Protein AF-A0A241VRD9-F1 (afdb_monomer)

Structure (mmCIF, N/CA/C/O backbone):
data_AF-A0A241VRD9-F1
#
_entry.id   AF-A0A241VRD9-F1
#
loop_
_atom_site.group_PDB
_atom_site.id
_atom_site.type_symbol
_atom_site.label_atom_id
_atom_site.label_alt_id
_atom_site.label_comp_id
_atom_site.label_asym_id
_atom_site.label_entity_id
_atom_site.label_seq_id
_atom_site.pdbx_PDB_ins_code
_atom_site.Cartn_x
_atom_site.Cartn_y
_atom_site.Cartn_z
_atom_site.occupancy
_atom_site.B_iso_or_equiv
_atom_site.auth_seq_id
_atom_site.auth_comp_id
_atom_site.auth_asym_id
_atom_site.auth_atom_id
_atom_site.pdbx_PDB_model_num
ATOM 1 N N . MET A 1 1 ? -7.842 17.979 3.659 1.00 68.81 1 MET A N 1
ATOM 2 C CA . MET A 1 1 ? -8.333 16.593 3.471 1.00 68.81 1 MET A CA 1
ATOM 3 C C . MET A 1 1 ? -8.009 16.153 2.048 1.00 68.81 1 MET A C 1
ATOM 5 O O . MET A 1 1 ? -8.366 16.871 1.120 1.00 68.81 1 MET A O 1
ATOM 9 N N . ILE A 1 2 ? -7.286 15.042 1.873 1.00 82.56 2 ILE A N 1
ATOM 10 C CA . ILE A 1 2 ? -6.873 14.526 0.553 1.00 82.56 2 ILE A CA 1
ATOM 11 C C . ILE A 1 2 ? -8.119 14.153 -0.268 1.00 82.56 2 ILE A C 1
ATOM 13 O O . ILE A 1 2 ? -9.092 13.626 0.271 1.00 82.56 2 ILE A O 1
ATOM 17 N N . ASN A 1 3 ? -8.102 14.430 -1.573 1.00 85.31 3 ASN A N 1
ATOM 18 C CA . ASN A 1 3 ? -9.098 13.901 -2.501 1.00 85.31 3 ASN A CA 1
ATOM 19 C C . ASN A 1 3 ? -8.513 12.652 -3.184 1.00 85.31 3 ASN A C 1
ATOM 21 O O . ASN A 1 3 ? -7.585 12.813 -3.978 1.00 85.31 3 ASN A O 1
ATOM 25 N N . PRO A 1 4 ? -8.970 11.435 -2.841 1.00 88.31 4 PRO A N 1
ATOM 26 C CA . PRO A 1 4 ? -8.317 10.208 -3.276 1.00 88.31 4 PRO A CA 1
ATOM 27 C C . PRO A 1 4 ? -8.559 9.926 -4.763 1.00 88.31 4 PRO A C 1
ATOM 29 O O . PRO A 1 4 ? -9.649 10.141 -5.295 1.00 88.31 4 PRO A O 1
ATOM 32 N N . TYR A 1 5 ? -7.528 9.390 -5.402 1.00 89.38 5 TYR A N 1
ATOM 33 C CA . TYR A 1 5 ? -7.578 8.730 -6.701 1.00 89.38 5 TYR A CA 1
ATOM 34 C C . TYR A 1 5 ? -6.884 7.379 -6.577 1.00 89.38 5 TYR A C 1
ATOM 36 O O . TYR A 1 5 ? -5.981 7.223 -5.750 1.00 89.38 5 TYR A O 1
ATOM 44 N N . PHE A 1 6 ? -7.280 6.419 -7.407 1.00 88.19 6 PHE A N 1
ATOM 45 C CA . PHE A 1 6 ? -6.774 5.055 -7.330 1.00 88.19 6 PHE A CA 1
ATOM 46 C C . PHE A 1 6 ? -6.326 4.586 -8.700 1.00 88.19 6 PHE A C 1
ATOM 48 O O . PHE A 1 6 ? -7.096 4.613 -9.656 1.00 88.19 6 PHE A O 1
ATOM 55 N N . PHE A 1 7 ? -5.087 4.119 -8.764 1.00 86.56 7 PHE A N 1
ATOM 56 C CA . PHE A 1 7 ? -4.534 3.519 -9.968 1.00 86.56 7 PHE A CA 1
ATOM 57 C C . PHE A 1 7 ? -4.324 2.035 -9.751 1.00 86.56 7 PHE A C 1
ATOM 59 O O . PHE A 1 7 ? -3.774 1.642 -8.719 1.00 86.56 7 PHE A O 1
ATOM 66 N N . LYS A 1 8 ? -4.728 1.209 -10.717 1.00 86.88 8 LYS A N 1
ATOM 67 C CA . LYS A 1 8 ? -4.427 -0.220 -10.655 1.00 86.88 8 LYS A CA 1
ATOM 68 C C . LYS A 1 8 ? -2.925 -0.430 -10.736 1.00 86.88 8 LYS A C 1
ATOM 70 O O . LYS A 1 8 ? -2.267 0.120 -11.619 1.00 86.88 8 LYS A O 1
ATOM 75 N N . TRP A 1 9 ? -2.389 -1.267 -9.858 1.00 87.44 9 TRP A N 1
ATOM 76 C CA . TRP A 1 9 ? -0.954 -1.533 -9.822 1.00 87.44 9 TRP A CA 1
ATOM 77 C C . TRP A 1 9 ? -0.421 -2.048 -11.175 1.00 87.44 9 TRP A C 1
ATOM 79 O O . TRP A 1 9 ? 0.579 -1.519 -11.670 1.00 87.44 9 TRP A O 1
ATOM 89 N N . GLU A 1 10 ? -1.146 -2.962 -11.830 1.00 79.25 10 GLU A N 1
ATOM 90 C CA . GLU A 1 10 ? -0.797 -3.524 -13.150 1.00 79.25 10 GLU A CA 1
ATOM 91 C C . GLU A 1 10 ? -0.604 -2.450 -14.248 1.00 79.25 10 GLU A C 1
ATOM 93 O O . GLU A 1 10 ? 0.210 -2.613 -15.153 1.00 79.25 10 GLU A O 1
ATOM 98 N N . GLN A 1 11 ? -1.289 -1.303 -14.144 1.00 78.94 11 GLN A N 1
ATOM 99 C CA . GLN A 1 11 ? -1.244 -0.210 -15.129 1.00 78.94 11 GLN A CA 1
ATOM 100 C C . GLN A 1 11 ? -0.157 0.839 -14.840 1.00 78.94 11 GLN A C 1
ATOM 102 O O . GLN A 1 11 ? 0.095 1.731 -15.662 1.00 78.94 11 GLN A O 1
ATOM 107 N N . ILE A 1 12 ? 0.443 0.793 -13.650 1.00 78.56 12 ILE A N 1
ATOM 108 C CA . ILE A 1 12 ? 1.475 1.739 -13.213 1.00 78.56 12 ILE A CA 1
ATOM 109 C C . ILE A 1 12 ? 2.875 1.171 -13.436 1.00 78.56 12 ILE A C 1
ATOM 111 O O . ILE A 1 12 ? 3.782 1.933 -13.761 1.00 78.56 12 ILE A O 1
ATOM 115 N N . GLY A 1 13 ? 3.060 -0.145 -13.281 1.00 66.44 13 GLY A N 1
ATOM 116 C CA . GLY A 1 13 ? 4.380 -0.772 -13.410 1.00 66.44 13 GLY A CA 1
ATOM 117 C C . GLY A 1 13 ? 5.372 -0.280 -12.348 1.00 66.44 13 GLY A C 1
ATOM 118 O O . GLY A 1 13 ? 6.547 -0.077 -12.646 1.00 66.44 13 GLY A O 1
ATOM 119 N N . PHE A 1 14 ? 4.894 -0.024 -11.124 1.00 74.75 14 PHE A N 1
ATOM 120 C CA . PHE A 1 14 ? 5.721 0.385 -9.984 1.00 74.75 14 PHE A CA 1
ATOM 121 C C . PHE A 1 14 ? 6.239 -0.822 -9.182 1.00 74.75 14 PHE A C 1
ATOM 123 O O . PHE A 1 14 ? 5.453 -1.734 -8.920 1.00 74.75 14 PHE A O 1
ATOM 130 N N . PRO A 1 15 ? 7.492 -0.782 -8.681 1.00 73.19 15 PRO A N 1
ATOM 131 C CA . PRO A 1 15 ? 8.573 0.151 -9.046 1.00 73.19 15 PRO A CA 1
ATOM 132 C C . PRO A 1 15 ? 9.031 -0.062 -10.505 1.00 73.19 15 PRO A C 1
ATOM 134 O O . PRO A 1 15 ? 8.782 -1.129 -11.046 1.00 73.19 15 PRO A O 1
ATOM 137 N N . LYS A 1 16 ? 9.647 0.969 -11.125 1.00 68.69 16 LYS A N 1
ATOM 138 C CA . LYS A 1 16 ? 9.986 1.094 -12.571 1.00 68.69 16 LYS A CA 1
ATOM 139 C C . LYS A 1 16 ? 9.849 -0.198 -13.404 1.00 68.69 16 LYS A C 1
ATOM 141 O O . LYS A 1 16 ? 10.628 -1.129 -13.233 1.00 68.69 16 LYS A O 1
ATOM 146 N N . ASN A 1 17 ? 8.961 -0.159 -14.399 1.00 58.59 17 ASN A N 1
ATOM 147 C CA . ASN A 1 17 ? 8.800 -1.142 -15.475 1.00 58.59 17 ASN A CA 1
ATOM 148 C C . ASN A 1 17 ? 8.497 -2.588 -15.035 1.00 58.59 17 ASN A C 1
ATOM 150 O O . ASN A 1 17 ? 8.774 -3.519 -15.789 1.00 58.59 17 ASN A O 1
ATOM 154 N N . LEU A 1 18 ? 7.865 -2.806 -13.876 1.00 66.12 18 LEU A N 1
ATOM 155 C CA . LEU A 1 18 ? 7.344 -4.125 -13.469 1.00 66.12 18 LEU A CA 1
ATOM 156 C C . LEU A 1 18 ? 6.076 -4.543 -14.250 1.00 66.12 18 LEU A C 1
ATOM 158 O O . LEU A 1 18 ? 5.128 -5.086 -13.690 1.00 66.12 18 LEU A O 1
ATOM 162 N N . HIS A 1 19 ? 6.051 -4.293 -15.562 1.00 56.91 19 HIS A N 1
ATOM 163 C CA . HIS A 1 19 ? 4.914 -4.548 -16.457 1.00 56.91 19 HIS A CA 1
ATOM 164 C C . HIS A 1 19 ? 4.600 -6.039 -16.667 1.00 56.91 19 HIS A C 1
ATOM 166 O O . HIS A 1 19 ? 3.625 -6.366 -17.334 1.00 56.91 19 HIS A O 1
ATOM 172 N N . SER A 1 20 ? 5.404 -6.933 -16.090 1.00 59.81 20 SER A N 1
ATOM 173 C CA . SER A 1 20 ? 5.265 -8.385 -16.222 1.00 59.81 20 SER A CA 1
ATOM 174 C C . SER A 1 20 ? 4.534 -9.053 -15.053 1.00 59.81 20 SER A C 1
ATOM 176 O O . SER A 1 20 ? 4.392 -10.271 -15.069 1.00 59.81 20 SER A O 1
ATOM 178 N N . ILE A 1 21 ? 4.111 -8.305 -14.025 1.00 65.25 21 ILE A N 1
ATOM 179 C CA . ILE A 1 21 ? 3.341 -8.883 -12.914 1.00 65.25 21 ILE A CA 1
ATOM 180 C C . ILE A 1 21 ? 1.899 -9.117 -13.373 1.00 65.25 21 ILE A C 1
ATOM 182 O O . ILE A 1 21 ? 1.173 -8.162 -13.652 1.00 65.25 21 ILE A O 1
ATOM 186 N N . LEU A 1 22 ? 1.478 -10.382 -13.395 1.00 69.94 22 LEU A N 1
ATOM 187 C CA . LEU A 1 22 ? 0.095 -10.777 -13.636 1.00 69.94 22 LEU A CA 1
ATOM 188 C C . LEU A 1 22 ? -0.577 -11.059 -12.292 1.00 69.94 22 LEU A C 1
ATOM 190 O O . LEU A 1 22 ? -0.326 -12.079 -11.663 1.00 69.94 22 LEU A O 1
ATOM 194 N N . LEU A 1 23 ? -1.437 -10.148 -11.842 1.00 75.31 23 LEU A N 1
ATOM 195 C CA . LEU A 1 23 ? -2.236 -10.377 -10.639 1.00 75.31 23 LEU A CA 1
ATOM 196 C C . LEU A 1 23 ? -3.443 -11.275 -10.964 1.00 75.31 23 LEU A C 1
ATOM 198 O O . LEU A 1 23 ? -3.985 -11.186 -12.073 1.00 75.31 23 LEU A O 1
ATOM 202 N N . PRO A 1 24 ? -3.920 -12.105 -10.016 1.00 78.12 24 PRO A N 1
ATOM 203 C CA . PRO A 1 24 ? -5.174 -12.828 -10.197 1.00 78.12 24 PRO A CA 1
ATOM 204 C C . PRO A 1 24 ? -6.327 -11.866 -10.492 1.00 78.12 24 PRO A C 1
ATOM 206 O O . PRO A 1 24 ? -6.471 -10.835 -9.838 1.00 78.12 24 PRO A O 1
ATOM 209 N N . LYS A 1 25 ? -7.189 -12.212 -11.455 1.00 79.31 25 LYS A N 1
ATOM 210 C CA . LYS A 1 25 ? -8.292 -11.343 -11.928 1.00 79.31 25 LYS A CA 1
ATOM 211 C C . LYS A 1 25 ? -9.268 -10.923 -10.820 1.00 79.31 25 LYS A C 1
ATOM 213 O O . LYS A 1 25 ? -9.916 -9.882 -10.909 1.00 79.31 25 LYS A O 1
ATOM 218 N N . ASN A 1 26 ? -9.396 -11.777 -9.819 1.00 81.69 26 ASN A N 1
ATOM 219 C CA . ASN A 1 26 ? -10.241 -11.672 -8.635 1.00 81.69 26 ASN A CA 1
ATOM 220 C C . ASN A 1 26 ? -9.662 -10.735 -7.564 1.00 81.69 26 ASN A C 1
ATOM 222 O O . ASN A 1 26 ? -10.427 -10.222 -6.754 1.00 81.69 26 ASN A O 1
ATOM 226 N N . ILE A 1 27 ? -8.355 -10.452 -7.579 1.00 84.38 27 ILE A N 1
ATOM 227 C CA . ILE A 1 27 ? -7.714 -9.577 -6.594 1.00 84.38 27 ILE A CA 1
ATOM 228 C C . ILE A 1 27 ? -7.392 -8.233 -7.230 1.00 84.38 27 ILE A C 1
ATOM 230 O O . ILE A 1 27 ? -6.657 -8.136 -8.212 1.00 84.38 27 ILE A O 1
ATOM 234 N N . LYS A 1 28 ? -7.911 -7.159 -6.634 1.00 87.19 28 LYS A N 1
ATOM 235 C CA . LYS A 1 28 ? -7.697 -5.802 -7.141 1.00 87.19 28 LYS A CA 1
ATOM 236 C C . LYS A 1 28 ? -6.711 -5.070 -6.246 1.00 87.19 28 LYS A C 1
ATOM 238 O O . LYS A 1 28 ? -7.020 -4.772 -5.095 1.00 87.19 28 LYS A O 1
ATOM 243 N N . VAL A 1 29 ? -5.539 -4.740 -6.784 1.00 90.44 29 VAL A N 1
ATOM 244 C CA . VAL A 1 29 ? -4.525 -3.961 -6.063 1.00 90.44 29 VAL A CA 1
ATOM 245 C C . VAL A 1 29 ? -4.441 -2.550 -6.630 1.00 90.44 29 VAL A C 1
ATOM 247 O O . VAL A 1 29 ? -4.160 -2.359 -7.817 1.00 90.44 29 VAL A O 1
ATOM 250 N N . TYR A 1 30 ? -4.646 -1.559 -5.767 1.00 91.19 30 TYR A N 1
ATOM 251 C CA . TYR A 1 30 ? -4.601 -0.144 -6.113 1.00 91.19 30 TYR A CA 1
ATOM 252 C C . TYR A 1 30 ? -3.504 0.602 -5.368 1.00 91.19 30 TYR A C 1
ATOM 254 O O . TYR A 1 30 ? -3.135 0.262 -4.246 1.00 91.19 30 TYR A O 1
ATOM 262 N N . MET A 1 31 ? -3.031 1.680 -5.984 1.00 92.12 31 MET A N 1
ATOM 263 C CA . MET A 1 31 ? -2.142 2.659 -5.373 1.00 92.12 31 MET A CA 1
ATOM 264 C C . MET A 1 31 ? -2.897 3.961 -5.127 1.00 92.12 31 MET A C 1
ATOM 266 O O . MET A 1 31 ? -3.537 4.491 -6.039 1.00 92.12 31 MET A O 1
ATOM 270 N N . LEU A 1 32 ? -2.809 4.481 -3.900 1.00 93.38 32 LEU A N 1
ATOM 271 C CA . LEU A 1 32 ? -3.430 5.752 -3.534 1.00 93.38 32 LEU A CA 1
ATOM 272 C C . LEU A 1 32 ? -2.670 6.928 -4.169 1.00 93.38 32 LEU A C 1
ATOM 274 O O . LEU A 1 32 ? -1.446 7.037 -4.054 1.00 93.38 32 LEU A O 1
ATOM 278 N N . SER A 1 33 ? -3.417 7.848 -4.771 1.00 92.00 33 SER A N 1
ATOM 279 C CA . SER A 1 33 ? -2.935 9.116 -5.316 1.00 92.00 33 SER A CA 1
ATOM 280 C C . SER A 1 33 ? -3.750 10.293 -4.782 1.00 92.00 33 SER A C 1
ATOM 282 O O . SER A 1 33 ? -4.903 10.150 -4.372 1.00 92.00 33 SER A O 1
ATOM 284 N N . SER A 1 34 ? -3.135 11.473 -4.793 1.00 91.00 34 SER A N 1
ATOM 285 C CA . SER A 1 34 ? -3.792 12.743 -4.452 1.00 91.00 34 SER A CA 1
ATOM 286 C C . SER A 1 34 ? -4.374 13.483 -5.664 1.00 91.00 34 SER A C 1
ATOM 288 O O . SER A 1 34 ? -5.037 14.507 -5.496 1.00 91.00 34 SER A O 1
ATOM 290 N N . SER A 1 35 ? -4.138 12.989 -6.885 1.00 89.50 35 SER A N 1
ATOM 291 C CA . SER A 1 35 ? -4.625 13.606 -8.122 1.00 89.50 35 SER A CA 1
ATOM 292 C C . SER A 1 35 ? -4.830 12.580 -9.251 1.00 89.50 35 SER A C 1
ATOM 294 O O . SER A 1 35 ? -4.504 11.399 -9.115 1.00 89.50 35 SER A O 1
ATOM 296 N N . LYS A 1 36 ? -5.327 13.058 -10.402 1.00 87.56 36 LYS A N 1
ATOM 297 C CA . LYS A 1 36 ? -5.444 12.273 -11.642 1.00 87.56 36 LYS A CA 1
ATOM 298 C C . LYS A 1 36 ? -4.108 11.924 -12.311 1.00 87.56 36 LYS A C 1
ATOM 300 O O . LYS A 1 36 ? -4.096 11.232 -13.323 1.00 87.56 36 LYS A O 1
ATOM 305 N N . SER A 1 37 ? -2.991 12.426 -11.798 1.00 88.62 37 SER A N 1
ATOM 306 C CA . SER A 1 37 ? -1.665 12.168 -12.349 1.00 88.62 37 SER A CA 1
ATOM 307 C C . SER A 1 37 ? -1.024 10.953 -11.683 1.00 88.62 37 SER A C 1
ATOM 309 O O . SER A 1 37 ? -0.987 10.861 -10.456 1.00 88.62 37 SER A O 1
ATOM 311 N N . LYS A 1 38 ? -0.439 10.053 -12.485 1.00 85.12 38 LYS A N 1
ATOM 312 C CA . LYS A 1 38 ? 0.360 8.918 -11.981 1.00 85.12 38 LYS A CA 1
ATOM 313 C C . LYS A 1 38 ? 1.563 9.388 -11.152 1.00 85.12 38 LYS A C 1
ATOM 315 O O . LYS A 1 38 ? 1.967 8.703 -10.219 1.00 85.12 38 LYS A O 1
ATOM 320 N N . ASN A 1 39 ? 2.083 10.584 -11.438 1.00 86.31 39 ASN A N 1
ATOM 321 C CA . ASN A 1 39 ? 3.202 11.181 -10.702 1.00 86.31 39 ASN A CA 1
ATOM 322 C C . ASN A 1 39 ? 2.835 11.547 -9.252 1.00 86.31 39 ASN A C 1
ATOM 324 O O . ASN A 1 39 ? 3.719 11.717 -8.417 1.00 86.31 39 ASN A O 1
ATOM 328 N N . ASP A 1 40 ? 1.538 11.637 -8.940 1.00 90.00 40 ASP A N 1
ATOM 329 C CA . ASP A 1 40 ? 1.032 12.017 -7.620 1.00 90.00 40 ASP A CA 1
ATOM 330 C C . ASP A 1 40 ? 0.641 10.825 -6.738 1.00 90.00 40 ASP A C 1
ATOM 332 O O . ASP A 1 40 ? 0.106 11.021 -5.638 1.00 90.00 40 ASP A O 1
ATOM 336 N N . ILE A 1 41 ? 0.935 9.600 -7.191 1.00 92.00 41 ILE A N 1
ATOM 337 C CA . ILE A 1 41 ? 0.831 8.394 -6.369 1.00 92.00 41 ILE A CA 1
ATOM 338 C C . ILE A 1 41 ? 1.753 8.546 -5.158 1.00 92.00 41 ILE A C 1
ATOM 340 O O . ILE A 1 41 ? 2.948 8.832 -5.280 1.00 92.00 41 ILE A O 1
ATOM 344 N N . PHE A 1 42 ? 1.198 8.315 -3.968 1.00 94.81 42 PHE A N 1
ATOM 345 C CA . PHE A 1 42 ? 1.913 8.535 -2.715 1.00 94.81 42 PHE A CA 1
ATOM 346 C C . PHE A 1 42 ? 3.182 7.694 -2.596 1.00 94.81 42 PHE A C 1
ATOM 348 O O . PHE A 1 42 ? 4.164 8.181 -2.057 1.00 94.81 42 PHE A O 1
ATOM 355 N N . LEU A 1 43 ? 3.208 6.484 -3.160 1.00 94.06 43 LEU A N 1
ATOM 356 C CA . LEU A 1 43 ? 4.407 5.644 -3.141 1.00 94.06 43 LEU A CA 1
ATOM 357 C C . LEU A 1 43 ? 5.586 6.274 -3.903 1.00 94.06 43 LEU A C 1
ATOM 359 O O . LEU A 1 43 ? 6.723 6.116 -3.466 1.00 94.06 43 LEU A O 1
ATOM 363 N N . TYR A 1 44 ? 5.352 7.019 -4.994 1.00 91.56 44 TYR A N 1
ATOM 364 C CA . TYR A 1 44 ? 6.421 7.784 -5.654 1.00 91.56 44 TYR A CA 1
ATOM 365 C C . TYR A 1 44 ? 6.900 8.929 -4.768 1.00 91.56 44 TYR A C 1
ATOM 367 O O . TYR A 1 44 ? 8.103 9.105 -4.589 1.00 91.56 44 TYR A O 1
ATOM 375 N N . ARG A 1 45 ? 5.961 9.681 -4.182 1.00 91.00 45 ARG A N 1
ATOM 376 C CA . ARG A 1 45 ? 6.284 10.805 -3.295 1.00 91.00 45 ARG A CA 1
ATOM 377 C C . ARG A 1 45 ? 7.076 10.356 -2.074 1.00 91.00 45 ARG A C 1
ATOM 379 O O . ARG A 1 45 ? 8.085 10.975 -1.772 1.00 91.00 45 ARG A O 1
ATOM 386 N N . ASP A 1 46 ? 6.682 9.251 -1.449 1.00 92.69 46 ASP A N 1
ATOM 387 C CA . ASP A 1 46 ? 7.385 8.673 -0.304 1.00 92.69 46 ASP A CA 1
ATOM 388 C C . ASP A 1 46 ? 8.818 8.278 -0.676 1.00 92.69 46 ASP A C 1
ATOM 390 O O . ASP A 1 46 ? 9.753 8.519 0.083 1.00 92.69 46 ASP A O 1
ATOM 394 N N . ARG A 1 47 ? 9.027 7.697 -1.864 1.00 89.19 47 ARG A N 1
ATOM 395 C CA . ARG A 1 47 ? 10.379 7.370 -2.332 1.00 89.19 47 ARG A CA 1
ATOM 396 C C . ARG A 1 47 ? 11.256 8.611 -2.466 1.00 89.19 47 ARG A C 1
ATOM 398 O O . ARG A 1 47 ? 12.407 8.567 -2.035 1.00 89.19 47 ARG A O 1
ATOM 405 N N . THR A 1 48 ? 10.716 9.690 -3.028 1.00 88.06 48 THR A N 1
ATOM 406 C CA . THR A 1 48 ? 11.416 10.976 -3.145 1.00 88.06 48 THR A CA 1
ATOM 407 C C . THR A 1 48 ? 11.677 11.589 -1.769 1.00 88.06 48 THR A C 1
ATOM 409 O O . THR A 1 48 ? 12.812 11.944 -1.470 1.00 88.06 48 THR A O 1
ATOM 412 N N . GLU A 1 49 ? 10.658 11.658 -0.908 1.00 88.38 49 GLU A N 1
ATOM 413 C CA . GLU A 1 49 ? 10.731 12.215 0.451 1.00 88.38 49 GLU A CA 1
ATOM 414 C C . GLU A 1 49 ? 11.794 11.508 1.298 1.00 88.38 49 GLU A C 1
ATOM 416 O O . GLU A 1 49 ? 12.571 12.144 2.012 1.00 88.38 49 GLU A O 1
ATOM 421 N N . PHE A 1 50 ? 11.863 10.180 1.203 1.00 87.69 50 PHE A N 1
ATOM 422 C CA . PHE A 1 50 ? 12.811 9.383 1.973 1.00 87.69 50 PHE A CA 1
ATOM 423 C C . PHE A 1 50 ? 14.168 9.192 1.296 1.00 87.69 50 PHE A C 1
ATOM 425 O O . PHE A 1 50 ? 15.009 8.507 1.882 1.00 87.69 50 PHE A O 1
ATOM 432 N N . ALA A 1 51 ? 14.387 9.792 0.121 1.00 83.19 51 ALA A N 1
ATOM 433 C CA . ALA A 1 51 ? 15.587 9.617 -0.695 1.00 83.19 51 ALA A CA 1
ATOM 434 C C . ALA A 1 51 ? 15.936 8.133 -0.931 1.00 83.19 51 ALA A C 1
ATOM 436 O O . ALA A 1 51 ? 17.097 7.731 -0.870 1.00 83.19 51 ALA A O 1
ATOM 437 N N . LEU A 1 52 ? 14.918 7.303 -1.196 1.00 82.19 52 LEU A N 1
ATOM 438 C CA . LEU A 1 52 ? 15.070 5.879 -1.523 1.00 82.19 52 LEU A CA 1
ATOM 439 C C . LEU A 1 52 ? 15.530 5.722 -2.978 1.00 82.19 52 LEU A C 1
ATOM 441 O O . LEU A 1 52 ? 14.770 5.257 -3.837 1.00 82.19 52 LEU A O 1
ATOM 445 N N . SER A 1 53 ? 16.744 6.192 -3.257 1.00 82.38 53 SER A N 1
ATOM 446 C CA . SER A 1 53 ? 17.301 6.344 -4.605 1.00 82.38 53 SER A CA 1
ATOM 447 C C . SER A 1 53 ? 18.651 5.654 -4.798 1.00 82.38 53 SER A C 1
ATOM 449 O O . SER A 1 53 ? 19.227 5.768 -5.878 1.00 82.38 53 SER A O 1
ATOM 451 N N . SER A 1 54 ? 19.190 4.966 -3.784 1.00 86.62 54 SER A N 1
ATOM 452 C CA . SER A 1 54 ? 20.380 4.136 -3.994 1.00 86.62 54 SER A CA 1
ATOM 453 C C . SER A 1 54 ? 20.022 2.866 -4.774 1.00 86.62 54 SER A C 1
ATOM 455 O O . SER A 1 54 ? 18.893 2.378 -4.701 1.00 86.62 54 SER A O 1
ATOM 457 N N . ALA A 1 55 ? 21.001 2.269 -5.461 1.00 86.56 55 ALA A N 1
ATOM 458 C CA . ALA A 1 55 ? 20.804 0.996 -6.166 1.00 86.56 55 ALA A CA 1
ATOM 459 C C . ALA A 1 55 ? 20.308 -0.128 -5.234 1.00 86.56 55 ALA A C 1
ATOM 461 O O . ALA A 1 55 ? 19.546 -1.002 -5.644 1.00 86.56 55 ALA A O 1
ATOM 462 N N . ARG A 1 56 ? 20.713 -0.087 -3.957 1.00 88.25 56 ARG A N 1
ATOM 463 C CA . ARG A 1 56 ? 20.251 -1.025 -2.932 1.00 88.25 56 ARG A CA 1
ATOM 464 C C . ARG A 1 56 ? 18.788 -0.789 -2.563 1.00 88.25 56 ARG A C 1
ATOM 466 O O . ARG A 1 56 ? 18.037 -1.756 -2.482 1.00 88.25 56 ARG A O 1
ATOM 473 N N . ASP A 1 57 ? 18.387 0.466 -2.368 1.00 87.50 57 ASP A N 1
ATOM 474 C CA . ASP A 1 57 ? 16.990 0.804 -2.070 1.00 87.50 57 ASP A CA 1
ATOM 475 C C . ASP A 1 57 ? 16.077 0.404 -3.232 1.00 87.50 57 ASP A C 1
ATOM 477 O O . ASP A 1 57 ? 15.019 -0.180 -3.013 1.00 87.50 57 ASP A O 1
ATOM 481 N N . ASP A 1 58 ? 16.510 0.653 -4.471 1.00 86.56 58 ASP A N 1
ATOM 482 C CA . ASP A 1 58 ? 15.805 0.2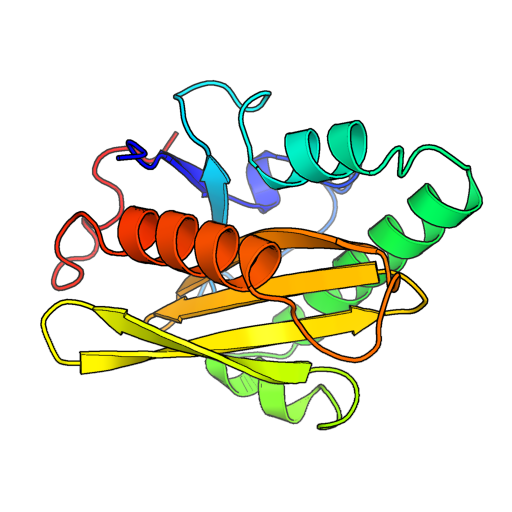09 -5.675 1.00 86.56 58 ASP A CA 1
ATOM 483 C C . ASP A 1 58 ? 15.602 -1.309 -5.687 1.00 86.56 58 ASP A C 1
ATOM 485 O O . ASP A 1 58 ? 14.474 -1.780 -5.857 1.00 86.56 58 ASP A O 1
ATOM 489 N N . ALA A 1 59 ? 16.667 -2.080 -5.451 1.00 88.25 59 ALA A N 1
ATOM 490 C CA . ALA A 1 59 ? 16.594 -3.537 -5.396 1.00 88.25 59 ALA A CA 1
ATOM 491 C C . ALA A 1 59 ? 15.666 -4.033 -4.273 1.00 88.25 59 ALA A C 1
ATOM 493 O O . ALA A 1 59 ? 14.908 -4.985 -4.468 1.00 88.25 59 ALA A O 1
ATOM 494 N N . ASP A 1 60 ? 15.683 -3.378 -3.110 1.00 89.88 60 ASP A N 1
ATOM 495 C CA . ASP A 1 60 ? 14.820 -3.729 -1.982 1.00 89.88 60 ASP A CA 1
ATOM 496 C C . ASP A 1 60 ? 13.342 -3.435 -2.266 1.00 89.88 60 ASP A C 1
ATOM 498 O O . ASP A 1 60 ? 12.487 -4.265 -1.941 1.00 89.88 60 ASP A O 1
ATOM 502 N N . VAL A 1 61 ? 13.027 -2.308 -2.916 1.00 90.50 61 VAL A N 1
ATOM 503 C CA . VAL A 1 61 ? 11.656 -1.997 -3.347 1.00 90.50 61 VAL A CA 1
ATOM 504 C C . VAL A 1 61 ? 11.209 -2.978 -4.434 1.00 90.50 61 VAL A C 1
ATOM 506 O O . VAL A 1 61 ? 10.122 -3.536 -4.314 1.00 90.50 61 VAL A O 1
ATOM 509 N N . ILE A 1 62 ? 12.035 -3.261 -5.448 1.00 89.56 62 ILE A N 1
ATOM 510 C CA . ILE A 1 62 ? 11.717 -4.258 -6.489 1.00 89.56 62 ILE A CA 1
ATOM 511 C C . ILE A 1 62 ? 11.415 -5.609 -5.845 1.00 89.56 62 ILE A C 1
ATOM 513 O O . ILE A 1 62 ? 10.342 -6.165 -6.063 1.00 89.56 62 ILE A O 1
ATOM 517 N N . ARG A 1 63 ? 12.300 -6.098 -4.972 1.00 89.81 63 ARG A N 1
ATOM 518 C CA . ARG A 1 63 ? 12.121 -7.378 -4.283 1.00 89.81 63 ARG A CA 1
ATOM 519 C C . ARG A 1 63 ? 10.842 -7.422 -3.450 1.00 89.81 63 ARG A C 1
ATOM 521 O O . ARG A 1 63 ? 10.168 -8.448 -3.451 1.00 89.81 63 ARG A O 1
ATOM 528 N N . LEU A 1 64 ? 10.506 -6.340 -2.743 1.00 92.81 64 LEU A N 1
ATOM 529 C CA . LEU A 1 64 ? 9.268 -6.256 -1.966 1.00 92.81 64 LEU A CA 1
ATOM 530 C C . LEU A 1 64 ? 8.043 -6.442 -2.870 1.00 92.81 64 LEU A C 1
ATOM 532 O O . LEU A 1 64 ? 7.172 -7.253 -2.561 1.00 92.81 64 LEU A O 1
ATOM 536 N N . PHE A 1 65 ? 7.993 -5.722 -3.991 1.00 92.69 65 PHE A N 1
ATOM 537 C CA . PHE A 1 65 ? 6.859 -5.754 -4.915 1.00 92.69 65 PHE A CA 1
ATOM 538 C C . PHE A 1 65 ? 6.785 -7.067 -5.709 1.00 92.69 65 PHE A C 1
ATOM 540 O O . PHE A 1 65 ? 5.700 -7.622 -5.847 1.00 92.69 65 PHE A O 1
ATOM 547 N N . THR A 1 66 ? 7.914 -7.629 -6.146 1.00 89.38 66 THR A N 1
ATOM 548 C CA . THR A 1 66 ? 7.957 -8.957 -6.781 1.00 89.38 66 THR A CA 1
ATOM 549 C C . THR A 1 66 ? 7.462 -10.052 -5.836 1.00 89.38 66 THR A C 1
ATOM 551 O O . THR A 1 66 ? 6.719 -10.935 -6.254 1.00 89.38 66 THR A O 1
ATOM 554 N N . GLN A 1 67 ? 7.829 -9.999 -4.553 1.00 91.81 67 GLN A N 1
ATOM 555 C CA . GLN A 1 67 ? 7.334 -10.976 -3.584 1.00 91.81 67 GLN A CA 1
ATOM 556 C C . GLN A 1 67 ? 5.843 -10.821 -3.318 1.00 91.81 67 GLN A C 1
ATOM 558 O O . GLN A 1 67 ? 5.142 -11.826 -3.304 1.00 91.81 67 GLN A O 1
ATOM 563 N N . LEU A 1 68 ? 5.355 -9.587 -3.158 1.00 93.94 68 LEU A N 1
ATOM 564 C CA . LEU A 1 68 ? 3.923 -9.334 -3.011 1.00 93.94 68 LEU A CA 1
ATOM 565 C C . LEU A 1 68 ? 3.141 -9.912 -4.196 1.00 93.94 68 LEU A C 1
ATOM 567 O O . LEU A 1 68 ? 2.172 -10.629 -3.982 1.00 93.94 68 LEU A O 1
ATOM 571 N N . ALA A 1 69 ? 3.596 -9.663 -5.425 1.00 91.25 69 ALA A N 1
ATOM 572 C CA . ALA A 1 69 ? 2.997 -10.234 -6.628 1.00 91.25 69 ALA A CA 1
ATOM 573 C C . ALA A 1 69 ? 2.955 -11.766 -6.585 1.00 91.25 69 ALA A C 1
ATOM 575 O O . ALA A 1 69 ? 1.883 -12.350 -6.684 1.00 91.25 69 ALA A O 1
ATOM 576 N N . SER A 1 70 ? 4.102 -12.404 -6.343 1.00 90.81 70 SER A N 1
ATOM 577 C CA . SER A 1 70 ? 4.214 -13.865 -6.299 1.00 90.81 70 SER A CA 1
ATOM 578 C C . SER A 1 70 ? 3.350 -14.508 -5.207 1.00 90.81 70 SER A C 1
ATOM 580 O O . SER A 1 70 ? 2.853 -15.618 -5.386 1.00 90.81 70 SER A O 1
ATOM 582 N N . LYS A 1 71 ? 3.157 -13.841 -4.061 1.00 93.19 71 LYS A N 1
ATOM 583 C CA . LYS A 1 71 ? 2.239 -14.333 -3.025 1.00 93.19 71 LYS A CA 1
ATOM 584 C C . LYS A 1 71 ? 0.779 -14.130 -3.422 1.00 93.19 71 LYS A C 1
ATOM 586 O O . LYS A 1 71 ? -0.028 -15.029 -3.224 1.00 93.19 71 LYS A O 1
ATOM 591 N N . LEU A 1 72 ? 0.445 -12.988 -4.023 1.00 92.25 72 LEU A N 1
ATOM 592 C CA . LEU A 1 72 ? -0.909 -12.727 -4.511 1.00 92.25 72 LEU A CA 1
ATOM 593 C C . LEU A 1 72 ? -1.316 -13.689 -5.626 1.00 92.25 72 LEU A C 1
ATOM 595 O O . LEU A 1 72 ? -2.462 -14.104 -5.632 1.00 92.25 72 LEU A O 1
ATOM 599 N N . GLU A 1 73 ? -0.403 -14.106 -6.506 1.00 90.56 73 GLU A N 1
ATOM 600 C CA . GLU A 1 73 ? -0.654 -15.130 -7.539 1.00 90.56 73 GLU A CA 1
ATOM 601 C C . GLU A 1 73 ? -1.186 -16.459 -6.975 1.00 90.56 73 GLU A C 1
ATOM 603 O O . GLU A 1 73 ? -1.850 -17.206 -7.691 1.00 90.56 73 GLU A O 1
ATOM 608 N N . GLN A 1 74 ? -0.926 -16.745 -5.698 1.00 90.75 74 GLN A N 1
ATOM 609 C CA . GLN A 1 74 ? -1.373 -17.959 -5.010 1.00 90.75 74 GLN A CA 1
ATOM 610 C C . GLN A 1 74 ? -2.723 -17.786 -4.293 1.00 90.75 74 GLN A C 1
ATOM 612 O O . GLN A 1 74 ? -3.221 -18.744 -3.709 1.00 90.75 74 GLN A O 1
ATOM 617 N N . CYS A 1 75 ? -3.306 -16.583 -4.321 1.00 91.69 75 CYS A N 1
ATOM 618 C CA . CYS A 1 75 ? -4.514 -16.229 -3.579 1.00 91.69 75 CYS A CA 1
ATOM 619 C C . CYS A 1 75 ? -5.775 -16.241 -4.471 1.00 91.69 75 CYS A C 1
ATOM 621 O O . CYS A 1 75 ? -5.806 -15.664 -5.565 1.00 91.69 75 CYS A O 1
ATOM 623 N N . PHE A 1 76 ? -6.868 -16.800 -3.954 1.00 89.44 76 PHE A N 1
ATOM 624 C CA . PHE A 1 76 ? -8.227 -16.702 -4.499 1.00 89.44 76 PHE A CA 1
ATOM 625 C C . PHE A 1 76 ? -9.009 -15.501 -3.955 1.00 89.44 76 PHE A C 1
ATOM 627 O O . PHE A 1 76 ? -9.948 -15.034 -4.598 1.00 89.44 76 PHE A O 1
ATOM 634 N N . ILE A 1 77 ? -8.625 -14.963 -2.802 1.00 89.12 77 ILE A N 1
ATOM 635 C CA . ILE A 1 77 ? -9.159 -13.709 -2.253 1.00 89.12 77 ILE A CA 1
ATOM 636 C C . ILE A 1 77 ? -8.033 -12.915 -1.596 1.00 89.12 77 ILE A C 1
ATOM 638 O O . ILE A 1 77 ? -7.026 -13.481 -1.173 1.00 89.12 77 ILE A O 1
ATOM 642 N N . ALA A 1 78 ? -8.186 -11.594 -1.480 1.00 89.25 78 ALA A N 1
ATOM 643 C CA . ALA A 1 78 ? -7.090 -10.735 -1.019 1.00 89.25 78 ALA A CA 1
ATOM 644 C C . ALA A 1 78 ? -6.610 -11.065 0.407 1.00 89.25 78 ALA A C 1
ATOM 646 O O . ALA A 1 78 ? -5.440 -10.858 0.717 1.00 89.25 78 ALA A O 1
ATOM 647 N N . ASN A 1 79 ? -7.492 -11.592 1.264 1.00 91.25 79 ASN A N 1
ATOM 648 C CA . ASN A 1 79 ? -7.164 -11.943 2.647 1.00 91.25 79 ASN A CA 1
ATOM 649 C C . ASN A 1 79 ? -6.278 -13.192 2.779 1.00 91.25 79 ASN A C 1
ATOM 651 O O . ASN A 1 79 ? -5.578 -13.309 3.778 1.00 91.25 79 ASN A O 1
ATOM 655 N N . GLU A 1 80 ? -6.231 -14.088 1.793 1.00 94.50 80 GLU A N 1
ATOM 656 C CA . GLU A 1 80 ? -5.338 -15.264 1.840 1.00 94.50 80 GLU A CA 1
ATOM 657 C C . GLU A 1 80 ? -3.855 -14.867 1.822 1.00 94.50 80 GLU A C 1
ATOM 659 O O . GLU A 1 80 ? -2.986 -15.653 2.184 1.00 94.50 80 GLU A O 1
ATOM 664 N N . ILE A 1 81 ? -3.539 -13.608 1.494 1.00 95.00 81 ILE A N 1
ATOM 665 C CA . ILE A 1 81 ? -2.171 -13.088 1.539 1.00 95.00 81 ILE A CA 1
ATOM 666 C C . ILE A 1 81 ? -1.504 -13.286 2.910 1.00 95.00 81 ILE A C 1
ATOM 668 O O . ILE A 1 81 ? -0.281 -13.412 2.977 1.00 95.00 81 ILE A O 1
ATOM 672 N N . PHE A 1 82 ? -2.282 -13.329 3.998 1.00 95.75 82 PHE A N 1
ATOM 673 C CA . PHE A 1 82 ? -1.763 -13.578 5.345 1.00 95.75 82 PHE A CA 1
ATOM 674 C C . PHE A 1 82 ? -1.260 -15.011 5.543 1.00 95.75 82 PHE A C 1
ATOM 676 O O . PHE A 1 82 ? -0.366 -15.201 6.359 1.00 95.75 82 PHE A O 1
ATOM 683 N N . ASP A 1 83 ? -1.756 -15.987 4.783 1.00 96.12 83 ASP A N 1
ATOM 684 C CA . ASP A 1 83 ? -1.312 -17.385 4.877 1.00 96.12 83 ASP A CA 1
ATOM 685 C C . ASP A 1 83 ? 0.064 -17.587 4.223 1.00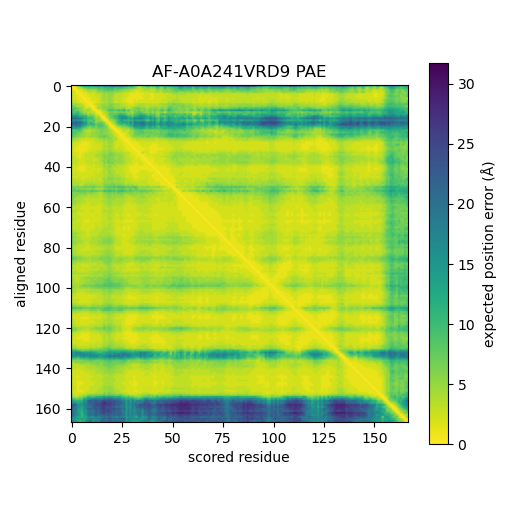 96.12 83 ASP A C 1
ATOM 687 O O . ASP A 1 83 ? 0.789 -18.536 4.519 1.00 96.12 83 ASP A O 1
ATOM 691 N N . PHE A 1 84 ? 0.457 -16.657 3.347 1.00 95.50 84 PHE A N 1
ATOM 692 C CA . PHE A 1 84 ? 1.709 -16.712 2.597 1.00 95.50 84 PHE A CA 1
ATOM 693 C C . PHE A 1 84 ? 2.842 -15.872 3.188 1.00 95.50 84 PHE A C 1
ATOM 695 O O . PHE A 1 84 ? 3.965 -15.927 2.664 1.00 95.50 84 PHE A O 1
ATOM 702 N N . TYR A 1 85 ? 2.556 -15.095 4.231 1.00 95.19 85 TYR A N 1
ATOM 703 C CA . TYR A 1 85 ? 3.523 -14.284 4.958 1.00 95.19 85 TYR A CA 1
ATOM 704 C C . TYR A 1 85 ? 3.580 -14.705 6.420 1.00 95.19 85 TYR A C 1
ATOM 706 O O . TYR A 1 85 ? 2.558 -14.840 7.086 1.00 95.19 85 TYR A O 1
ATOM 714 N N . ASP A 1 86 ? 4.790 -14.771 6.967 1.00 94.00 86 ASP A N 1
ATOM 715 C CA . ASP A 1 86 ? 4.936 -14.889 8.410 1.00 94.00 86 ASP A CA 1
ATOM 716 C C . ASP A 1 86 ? 4.454 -13.606 9.102 1.00 94.00 86 ASP A C 1
ATOM 718 O O . ASP A 1 86 ? 4.607 -12.491 8.588 1.00 94.00 86 ASP A O 1
ATOM 722 N N . SER A 1 87 ? 3.989 -13.737 10.346 1.00 92.12 87 SER A N 1
ATOM 723 C CA . SER A 1 87 ? 3.570 -12.602 11.189 1.00 92.12 87 SER A CA 1
ATOM 724 C C . SER A 1 87 ? 4.691 -11.589 11.477 1.00 92.12 87 SER A C 1
ATOM 726 O O . SER A 1 87 ? 4.444 -10.490 11.977 1.00 92.12 87 SER A O 1
ATOM 728 N N . SER A 1 88 ? 5.942 -11.937 11.167 1.00 91.31 88 SER A N 1
ATOM 729 C CA . SER A 1 88 ? 7.080 -11.018 11.231 1.00 91.31 88 SER A CA 1
ATOM 730 C C . SER A 1 88 ? 7.214 -10.132 9.982 1.00 91.31 88 SER A C 1
ATOM 732 O O . SER A 1 88 ? 7.793 -9.039 10.071 1.00 91.31 88 SER A O 1
ATOM 734 N N . GLU A 1 89 ? 6.674 -10.581 8.845 1.00 94.44 89 GLU A N 1
ATOM 735 C CA . GLU A 1 89 ? 6.736 -9.925 7.541 1.00 94.44 89 GLU A CA 1
ATOM 736 C C . GLU A 1 89 ? 5.461 -9.129 7.251 1.00 94.44 89 GLU A C 1
ATOM 738 O O . GLU A 1 89 ? 5.573 -7.949 6.917 1.00 94.44 89 GLU A O 1
ATOM 743 N N . LEU A 1 90 ? 4.274 -9.719 7.418 1.00 96.94 90 LEU A N 1
ATOM 744 C CA . LEU A 1 90 ? 2.984 -9.044 7.257 1.00 96.94 90 LEU A CA 1
ATOM 745 C C . LEU A 1 90 ? 2.200 -9.081 8.568 1.00 96.94 90 LEU A C 1
ATOM 747 O O . LEU A 1 90 ? 1.769 -10.127 9.043 1.00 96.94 90 LEU A O 1
ATOM 751 N N . HIS A 1 91 ? 1.971 -7.908 9.147 1.00 95.38 91 HIS A N 1
ATOM 752 C CA . HIS A 1 91 ? 1.245 -7.785 10.409 1.00 95.38 91 HIS A CA 1
ATOM 753 C C . HIS A 1 91 ? 0.536 -6.437 10.511 1.00 95.38 91 HIS A C 1
ATOM 755 O O . HIS A 1 91 ? 0.868 -5.460 9.829 1.00 95.38 91 HIS A O 1
ATOM 761 N N . ARG A 1 92 ? -0.446 -6.368 11.411 1.00 96.12 92 ARG A N 1
ATOM 762 C CA . ARG A 1 92 ? -1.139 -5.123 11.757 1.00 96.12 92 ARG A CA 1
ATOM 763 C C . ARG A 1 92 ? -0.154 -4.135 12.378 1.00 96.12 92 ARG A C 1
ATOM 765 O O . ARG A 1 92 ? 0.473 -4.418 13.396 1.00 96.12 92 ARG A O 1
ATOM 772 N N . ALA A 1 93 ? -0.015 -2.973 11.758 1.00 94.94 93 ALA A N 1
ATOM 773 C CA . ALA A 1 93 ? 0.916 -1.931 12.168 1.00 94.94 93 ALA A CA 1
ATOM 774 C C . ALA A 1 93 ? 0.238 -0.808 12.956 1.00 94.94 93 ALA A C 1
ATOM 776 O O . ALA A 1 93 ? 0.872 -0.197 13.81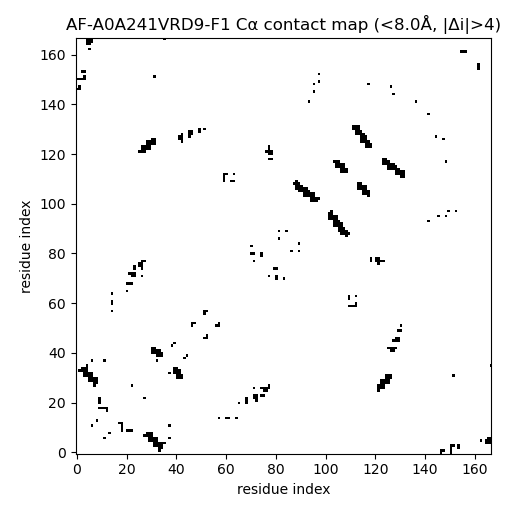5 1.00 94.94 93 ALA A O 1
ATOM 777 N N . HIS A 1 94 ? -1.029 -0.535 12.653 1.00 95.12 94 HIS A N 1
ATOM 778 C CA . HIS A 1 94 ? -1.808 0.528 13.271 1.00 95.12 94 HIS A CA 1
ATOM 779 C C . HIS A 1 94 ? -3.312 0.220 13.175 1.00 95.12 94 HIS A C 1
ATOM 781 O O . HIS A 1 94 ? -3.719 -0.632 12.384 1.00 95.12 94 HIS A O 1
ATOM 787 N N . THR A 1 95 ? -4.117 0.916 13.974 1.00 95.81 95 THR A N 1
ATOM 788 C CA . THR A 1 95 ? -5.580 0.898 13.894 1.00 95.81 95 THR A CA 1
ATOM 789 C C . THR A 1 95 ? -6.060 2.341 13.844 1.00 95.81 95 THR A C 1
ATOM 791 O O . THR A 1 95 ? -5.730 3.119 14.739 1.00 95.81 95 THR A O 1
ATOM 794 N N . THR A 1 96 ? -6.836 2.672 12.817 1.00 93.56 96 THR A N 1
ATOM 795 C CA . THR A 1 96 ? -7.431 3.996 12.593 1.00 93.56 96 THR A CA 1
ATOM 796 C C . THR A 1 96 ? -8.935 3.901 12.801 1.00 93.56 96 THR A C 1
ATOM 798 O O . THR A 1 96 ? -9.544 2.918 12.392 1.00 93.56 96 THR A O 1
ATOM 801 N N . LYS A 1 97 ? -9.563 4.934 13.369 1.00 91.69 97 LYS A N 1
ATOM 802 C CA . LYS A 1 97 ? -11.026 5.005 13.471 1.00 91.69 97 LYS A CA 1
ATOM 803 C C . LYS A 1 97 ? -11.621 5.726 12.259 1.00 91.69 97 LYS A C 1
ATOM 805 O O . LYS A 1 97 ? -11.284 6.887 12.020 1.00 91.69 97 LYS A O 1
ATOM 810 N N . ILE A 1 98 ? -12.505 5.056 11.525 1.00 88.94 98 ILE A N 1
ATOM 811 C CA . ILE A 1 98 ? -13.250 5.581 10.372 1.00 88.94 98 ILE A CA 1
ATOM 812 C C . ILE A 1 98 ? -14.738 5.453 10.683 1.00 88.94 98 ILE A C 1
ATOM 814 O O . ILE A 1 98 ? -15.212 4.350 10.936 1.00 88.94 98 ILE A O 1
ATOM 818 N N . ASP A 1 99 ? -15.460 6.574 10.727 1.00 85.38 99 ASP A N 1
ATOM 819 C CA . ASP A 1 99 ? -16.901 6.620 11.029 1.00 85.38 99 ASP A CA 1
ATOM 820 C C . ASP A 1 99 ? -17.298 5.795 12.266 1.00 85.38 99 ASP A C 1
ATOM 822 O O . ASP A 1 99 ? -18.285 5.064 12.294 1.00 85.38 99 ASP A O 1
ATOM 826 N N . GLY A 1 100 ? -16.466 5.873 13.308 1.00 86.81 100 GLY A N 1
ATOM 827 C CA . GLY A 1 100 ? -16.667 5.147 14.561 1.00 86.81 100 GLY A CA 1
ATOM 828 C C . GLY A 1 100 ? -16.228 3.677 14.545 1.00 86.81 100 GLY A C 1
ATOM 829 O O . GLY A 1 100 ? -16.155 3.085 15.621 1.00 86.81 100 GLY A O 1
ATOM 830 N N . LYS A 1 101 ? -15.877 3.110 13.385 1.00 88.69 101 LYS A N 1
ATOM 831 C CA . LYS A 1 101 ? -15.392 1.733 13.226 1.00 88.69 101 LYS A CA 1
ATOM 832 C C . LYS A 1 101 ? -13.867 1.675 13.214 1.00 88.69 101 LYS A C 1
ATOM 834 O O . LYS A 1 101 ? -13.202 2.537 12.639 1.00 88.69 101 LYS A O 1
ATOM 839 N N . ASP A 1 102 ? -13.318 0.634 13.827 1.00 92.94 102 A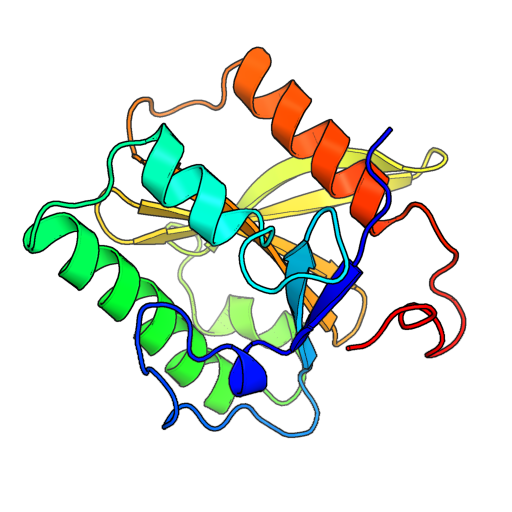SP A N 1
ATOM 840 C CA . ASP A 1 102 ? -11.879 0.391 13.828 1.00 92.94 102 ASP A CA 1
ATOM 841 C C . ASP A 1 102 ? -11.446 -0.264 12.514 1.00 92.94 102 ASP A C 1
ATOM 843 O O . ASP A 1 102 ? -11.892 -1.355 12.160 1.00 92.94 102 ASP A O 1
ATOM 847 N N . MET A 1 103 ? -10.533 0.396 11.809 1.00 93.19 103 MET A N 1
ATOM 848 C CA . MET A 1 103 ? -9.934 -0.077 10.569 1.00 93.19 103 MET A CA 1
ATOM 849 C C . MET A 1 103 ? -8.485 -0.484 10.809 1.00 93.19 103 MET A C 1
ATOM 851 O O . MET A 1 103 ? -7.653 0.315 11.250 1.00 93.19 103 MET A O 1
ATOM 855 N N . SER A 1 104 ? -8.174 -1.743 10.500 1.00 95.50 104 SER A N 1
ATOM 856 C CA . SER A 1 104 ? -6.814 -2.268 10.618 1.00 95.50 104 SER A CA 1
ATOM 857 C C . SER A 1 104 ? -5.944 -1.789 9.459 1.00 95.50 104 SER A C 1
ATOM 859 O O . SER A 1 104 ? -6.285 -1.955 8.289 1.00 95.50 104 SER A O 1
ATOM 861 N N . VAL A 1 105 ? -4.783 -1.236 9.801 1.00 97.19 105 VAL A N 1
ATOM 862 C CA . VAL A 1 105 ? -3.720 -0.899 8.858 1.00 97.19 105 VAL A CA 1
ATOM 863 C C . VAL A 1 105 ? -2.638 -1.959 8.959 1.00 97.19 105 VAL A C 1
ATOM 865 O O . VAL A 1 105 ? -2.061 -2.184 10.030 1.00 97.19 105 VAL A O 1
ATOM 868 N N . TYR A 1 106 ? -2.321 -2.579 7.833 1.00 97.56 106 TYR A N 1
ATOM 869 C CA . TYR A 1 106 ? -1.310 -3.619 7.739 1.00 97.56 106 TYR A CA 1
ATOM 870 C C . TYR A 1 106 ? -0.017 -3.076 7.151 1.00 97.56 106 TYR A C 1
ATOM 872 O O . TYR A 1 106 ? 0.023 -2.018 6.516 1.00 97.56 106 TYR A O 1
ATOM 880 N N . ARG A 1 107 ? 1.070 -3.807 7.392 1.00 96.25 107 ARG A N 1
ATOM 881 C CA . ARG A 1 107 ? 2.387 -3.459 6.878 1.00 96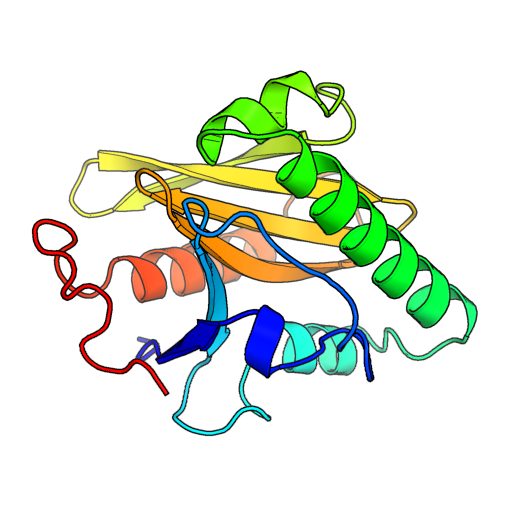.25 107 ARG A CA 1
ATOM 882 C C . ARG A 1 107 ? 3.165 -4.696 6.486 1.00 96.25 107 ARG A C 1
ATOM 884 O O . ARG A 1 107 ? 3.395 -5.547 7.339 1.00 96.25 107 ARG A O 1
ATOM 891 N N . ILE A 1 108 ? 3.657 -4.702 5.252 1.00 96.56 108 ILE A N 1
ATOM 892 C CA . ILE A 1 108 ? 4.667 -5.643 4.776 1.00 96.56 108 ILE A CA 1
ATOM 893 C C . ILE A 1 108 ? 6.048 -5.075 5.099 1.00 96.56 108 ILE A C 1
ATOM 895 O O . ILE A 1 108 ? 6.354 -3.907 4.836 1.00 96.56 108 ILE A O 1
ATOM 899 N N . ARG A 1 109 ? 6.897 -5.906 5.689 1.00 93.12 109 ARG A N 1
ATOM 900 C CA . ARG A 1 109 ? 8.286 -5.626 6.031 1.00 93.12 109 ARG A CA 1
ATOM 901 C C . ARG A 1 109 ? 9.188 -6.406 5.085 1.00 93.12 109 ARG A C 1
ATOM 903 O O . ARG A 1 109 ? 9.241 -7.626 5.158 1.00 93.12 109 ARG A O 1
ATOM 910 N N . LYS A 1 110 ? 9.983 -5.705 4.274 1.00 90.69 110 LYS A N 1
ATOM 911 C CA . LYS A 1 110 ? 11.090 -6.326 3.539 1.00 90.69 110 LYS A CA 1
ATOM 912 C C . LYS A 1 110 ? 12.346 -5.492 3.643 1.00 90.69 110 LYS A C 1
ATOM 914 O O . LYS A 1 110 ? 12.314 -4.305 3.349 1.00 90.69 110 LYS A O 1
ATOM 919 N N . ALA A 1 111 ? 13.442 -6.110 4.081 1.00 86.81 111 ALA A N 1
ATOM 920 C CA . ALA A 1 111 ? 14.695 -5.407 4.342 1.00 86.81 111 ALA A CA 1
ATOM 921 C C . ALA A 1 111 ? 14.467 -4.159 5.221 1.00 86.81 111 ALA A C 1
ATOM 923 O O . ALA A 1 111 ? 13.774 -4.223 6.246 1.00 86.81 111 ALA A O 1
ATOM 924 N N . SER A 1 112 ? 15.024 -3.025 4.806 1.00 87.19 112 SER A N 1
ATOM 925 C CA . SER A 1 112 ? 14.821 -1.703 5.391 1.00 87.19 112 SER A CA 1
ATOM 926 C C . SER A 1 112 ? 13.576 -0.988 4.856 1.00 87.19 112 SER A C 1
ATOM 928 O O . SER A 1 112 ? 13.405 0.180 5.167 1.00 87.19 112 SER A O 1
ATOM 930 N N . ILE A 1 113 ? 12.678 -1.640 4.113 1.00 91.06 113 ILE A N 1
ATOM 931 C CA . ILE A 1 113 ? 11.476 -1.028 3.530 1.00 91.06 113 ILE A CA 1
ATOM 932 C C . ILE A 1 113 ? 10.204 -1.579 4.179 1.00 91.06 113 ILE A C 1
ATOM 934 O O . ILE A 1 113 ? 10.087 -2.765 4.515 1.00 91.06 113 ILE A O 1
ATOM 938 N N . A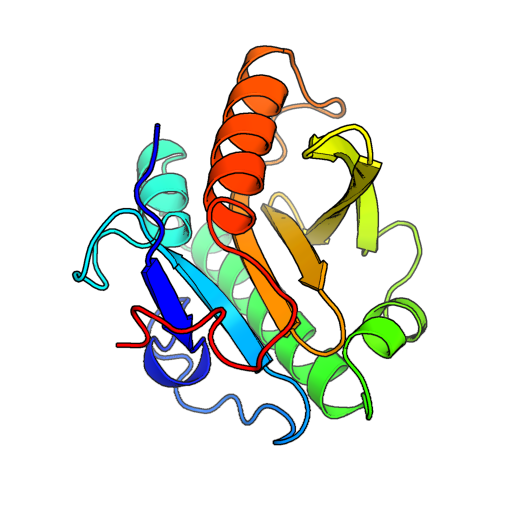RG A 1 114 ? 9.252 -0.676 4.419 1.00 93.50 114 ARG A N 1
ATOM 939 C CA . ARG A 1 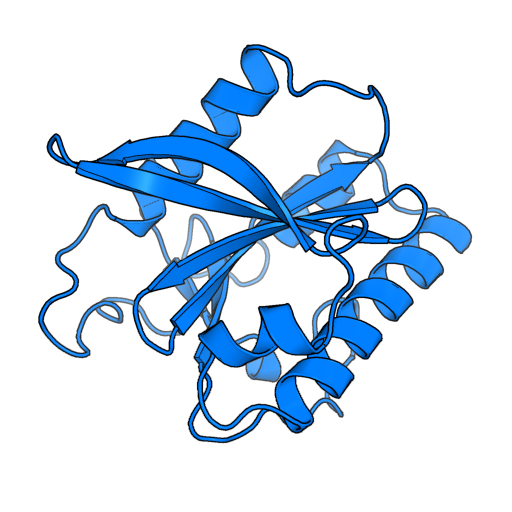114 ? 7.928 -0.912 5.002 1.00 93.50 114 ARG A CA 1
ATOM 940 C C . ARG A 1 114 ? 6.889 -0.434 3.995 1.00 93.50 114 ARG A C 1
ATOM 942 O O . ARG A 1 114 ? 6.873 0.751 3.678 1.00 93.50 114 ARG A O 1
ATOM 949 N N . LEU A 1 115 ? 6.030 -1.332 3.526 1.00 96.31 115 LEU A N 1
ATOM 950 C CA . LEU A 1 115 ? 4.884 -1.006 2.676 1.00 96.31 115 LEU A CA 1
ATOM 951 C C . LEU A 1 115 ? 3.608 -1.106 3.507 1.00 96.31 115 LEU A C 1
ATOM 953 O O . LEU A 1 115 ? 3.334 -2.163 4.067 1.00 96.31 115 LEU A O 1
ATOM 957 N N . TYR A 1 116 ? 2.845 -0.022 3.600 1.00 97.50 116 TYR A N 1
ATOM 958 C CA . TYR A 1 116 ? 1.570 0.011 4.311 1.00 97.50 116 TYR A CA 1
ATOM 959 C C . TYR A 1 116 ? 0.401 -0.173 3.353 1.00 97.50 116 TYR A C 1
ATOM 961 O O . TYR A 1 116 ? 0.390 0.387 2.248 1.00 97.50 116 TYR A O 1
ATOM 969 N N . LEU A 1 117 ? -0.587 -0.928 3.825 1.00 97.50 117 LEU A N 1
ATOM 970 C CA . LEU A 1 117 ? -1.775 -1.277 3.066 1.00 97.50 117 LEU A CA 1
ATOM 971 C C . LEU A 1 117 ? -3.014 -1.424 3.953 1.00 97.50 117 LEU A C 1
ATOM 973 O O . LEU A 1 117 ? -2.915 -1.642 5.163 1.00 97.50 117 LEU A O 1
ATOM 977 N N . VAL A 1 118 ? -4.180 -1.320 3.324 1.00 95.19 118 VAL A N 1
ATOM 978 C CA . VAL A 1 118 ? -5.474 -1.727 3.887 1.00 95.19 118 VAL A CA 1
ATOM 979 C C . VAL A 1 118 ? -6.133 -2.741 2.955 1.00 95.19 118 VAL A C 1
ATOM 981 O O . VAL A 1 118 ? -5.888 -2.719 1.746 1.00 95.19 118 VAL A O 1
ATOM 984 N N . LEU A 1 119 ? -6.957 -3.617 3.530 1.00 91.56 119 LEU A N 1
ATOM 985 C CA . LEU A 1 119 ? -7.780 -4.588 2.810 1.00 91.56 119 LEU A CA 1
ATOM 986 C C . LEU A 1 119 ? -9.256 -4.218 2.989 1.00 91.56 119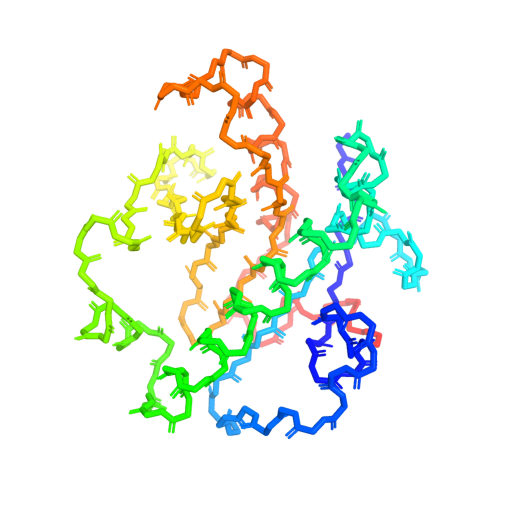 LEU A C 1
ATOM 988 O O . LEU A 1 119 ? -9.689 -3.933 4.107 1.00 91.56 119 LEU A O 1
ATOM 992 N N . ILE A 1 120 ? -10.004 -4.184 1.887 1.00 86.50 120 ILE A N 1
ATOM 993 C CA . ILE A 1 120 ? -11.431 -3.844 1.831 1.00 86.50 120 ILE A CA 1
ATOM 994 C C . ILE A 1 120 ? -12.113 -4.882 0.932 1.00 86.50 120 ILE A C 1
ATOM 996 O O . ILE A 1 120 ? -12.095 -4.755 -0.292 1.00 86.50 120 ILE A O 1
ATOM 1000 N N . GLY A 1 121 ? -12.666 -5.943 1.527 1.00 82.31 121 GLY A N 1
ATOM 1001 C CA . GLY A 1 121 ? -13.090 -7.122 0.760 1.00 82.31 121 GLY A CA 1
ATOM 1002 C C . GLY A 1 121 ? -11.910 -7.693 -0.036 1.00 82.31 121 GLY A C 1
ATOM 1003 O O . GLY A 1 121 ? -10.832 -7.885 0.521 1.00 82.31 121 GLY A O 1
ATOM 1004 N N . ASP A 1 122 ? -12.083 -7.865 -1.347 1.00 80.94 122 ASP A N 1
ATOM 1005 C CA . ASP A 1 122 ? -11.036 -8.350 -2.265 1.00 80.94 122 ASP A CA 1
ATOM 1006 C C . ASP A 1 122 ? -10.129 -7.244 -2.835 1.00 80.94 122 ASP A C 1
ATOM 1008 O O . ASP A 1 122 ? -9.376 -7.451 -3.794 1.00 80.94 122 ASP A O 1
ATOM 1012 N N . VAL A 1 123 ? -10.208 -6.040 -2.265 1.00 87.19 123 VAL A N 1
ATOM 1013 C CA . VAL A 1 123 ? -9.417 -4.886 -2.687 1.00 87.19 123 VAL A CA 1
ATOM 1014 C C . VAL A 1 123 ? -8.271 -4.639 -1.714 1.00 87.19 123 VAL A C 1
ATOM 1016 O O . VAL A 1 123 ? -8.482 -4.414 -0.523 1.00 87.19 123 VAL A O 1
ATOM 1019 N N . MET A 1 124 ? -7.050 -4.589 -2.241 1.00 93.31 124 MET A N 1
ATOM 1020 C CA . MET A 1 124 ? -5.859 -4.144 -1.523 1.00 93.31 124 MET A CA 1
ATOM 1021 C C . MET A 1 124 ? -5.482 -2.732 -1.967 1.00 93.31 124 MET A C 1
ATOM 1023 O O . MET A 1 124 ? -5.318 -2.472 -3.159 1.00 93.31 124 MET A O 1
ATOM 1027 N N . ILE A 1 125 ? -5.286 -1.820 -1.015 1.00 93.94 125 ILE A N 1
ATOM 1028 C CA . ILE A 1 125 ? -4.846 -0.451 -1.312 1.00 93.94 125 ILE A CA 1
ATOM 1029 C C . ILE A 1 125 ? -3.483 -0.206 -0.679 1.00 93.94 125 ILE A C 1
ATOM 1031 O O . ILE A 1 125 ? -3.351 -0.161 0.543 1.00 93.94 125 ILE A O 1
ATOM 1035 N N . LEU A 1 126 ? -2.479 -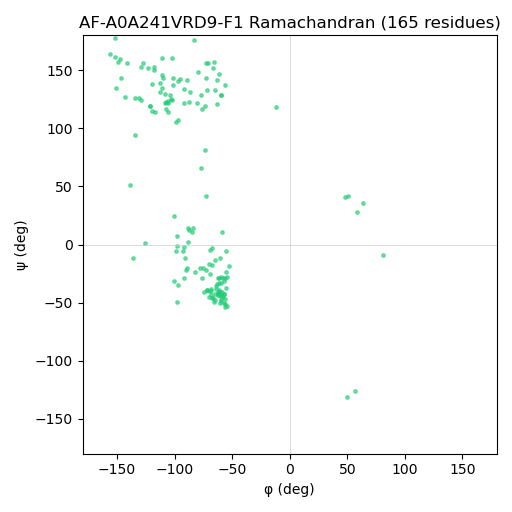0.007 -1.528 1.00 96.06 126 LEU A N 1
ATOM 1036 C CA . LEU A 1 126 ? -1.118 0.364 -1.166 1.00 96.06 126 LEU A CA 1
ATOM 1037 C C . LEU A 1 126 ? -1.024 1.888 -1.067 1.00 96.06 126 LEU A C 1
ATOM 1039 O O . LEU A 1 126 ? -1.321 2.597 -2.033 1.00 96.06 126 LEU A O 1
ATOM 1043 N N . PHE A 1 127 ? -0.610 2.415 0.087 1.00 95.75 127 PHE A N 1
ATOM 1044 C CA . PHE A 1 127 ? -0.717 3.862 0.320 1.00 95.75 127 PHE A CA 1
ATOM 1045 C C . PHE A 1 127 ? 0.496 4.526 0.965 1.00 95.75 127 PHE A C 1
ATOM 1047 O O . PHE A 1 127 ? 0.543 5.758 0.992 1.00 95.75 127 PHE A O 1
ATOM 1054 N N . ARG A 1 128 ? 1.468 3.771 1.492 1.00 95.38 128 ARG A N 1
ATOM 1055 C CA . ARG A 1 128 ? 2.700 4.368 2.025 1.00 95.38 128 ARG A CA 1
ATOM 1056 C C . ARG A 1 128 ? 3.908 3.447 1.919 1.00 95.38 128 ARG A C 1
ATOM 1058 O O . ARG A 1 128 ? 3.827 2.288 2.318 1.00 95.38 128 ARG A O 1
ATOM 1065 N N . LEU A 1 129 ? 5.036 3.989 1.472 1.00 93.94 129 LEU A N 1
ATOM 1066 C CA . LEU A 1 129 ? 6.363 3.411 1.686 1.00 93.94 129 LEU A CA 1
ATOM 1067 C C . LEU A 1 129 ? 7.070 4.150 2.819 1.00 93.94 129 LEU A C 1
ATOM 1069 O O . LEU A 1 129 ? 6.927 5.357 2.956 1.00 93.94 129 LEU A O 1
ATOM 1073 N N . ALA A 1 130 ? 7.841 3.435 3.632 1.00 92.00 130 ALA A N 1
ATOM 1074 C CA . ALA A 1 130 ? 8.707 4.046 4.633 1.00 92.00 130 ALA A CA 1
ATOM 1075 C C . ALA A 1 130 ? 9.995 3.228 4.829 1.00 92.00 130 ALA A C 1
ATOM 1077 O O . ALA A 1 130 ? 9.946 1.995 4.823 1.00 92.00 130 ALA A O 1
ATOM 1078 N N . PRO A 1 131 ? 11.149 3.875 5.048 1.00 89.38 131 PRO A N 1
ATOM 1079 C CA . PRO A 1 131 ? 12.355 3.192 5.491 1.00 89.38 131 PRO A CA 1
ATOM 1080 C C . PRO A 1 131 ? 12.249 2.727 6.953 1.00 89.38 131 PRO A C 1
ATOM 1082 O O . PRO A 1 131 ? 11.546 3.316 7.775 1.00 89.38 131 PRO A O 1
ATOM 1085 N N . LYS A 1 132 ? 13.022 1.706 7.328 1.00 83.81 132 LYS A N 1
ATOM 1086 C CA . LYS A 1 132 ? 13.247 1.292 8.717 1.00 83.81 132 LYS A CA 1
ATOM 1087 C C . LYS A 1 132 ? 14.173 2.315 9.379 1.00 83.81 132 LYS A C 1
ATOM 1089 O O . LYS A 1 132 ? 15.374 2.092 9.475 1.00 83.81 132 LYS A O 1
ATOM 1094 N N . ARG A 1 133 ? 13.611 3.443 9.819 1.00 72.69 133 ARG A N 1
ATOM 1095 C CA . ARG A 1 133 ? 14.334 4.457 10.611 1.00 72.69 133 ARG A CA 1
ATOM 1096 C C . ARG A 1 133 ? 14.195 4.229 12.118 1.00 72.69 133 ARG A C 1
ATOM 1098 O O . ARG A 1 133 ? 15.099 4.579 12.864 1.00 72.69 133 ARG A O 1
ATOM 1105 N N . LYS A 1 134 ? 13.080 3.634 12.559 1.00 69.56 134 LYS A N 1
ATOM 1106 C CA . LYS A 1 134 ? 12.760 3.340 13.966 1.00 69.56 134 LYS A CA 1
ATOM 1107 C C . LYS A 1 134 ? 11.902 2.074 14.065 1.00 69.56 134 LYS A C 1
ATOM 1109 O O . LYS A 1 134 ? 11.227 1.701 13.104 1.00 69.56 134 LYS A O 1
ATOM 1114 N N . ASP A 1 135 ? 11.912 1.415 15.224 1.00 68.12 135 ASP A N 1
ATOM 1115 C CA . ASP A 1 135 ? 11.120 0.193 15.442 1.00 68.12 135 ASP A CA 1
ATOM 1116 C C . ASP A 1 135 ? 9.624 0.474 15.658 1.00 68.12 135 ASP A C 1
ATOM 1118 O O . ASP A 1 135 ? 8.774 -0.349 15.300 1.00 68.12 135 ASP A O 1
ATOM 1122 N N . LYS A 1 136 ? 9.291 1.651 16.202 1.00 81.25 136 LYS A N 1
ATOM 1123 C CA . LYS A 1 136 ? 7.920 2.087 16.500 1.00 81.25 136 LYS A CA 1
ATOM 1124 C C . LYS A 1 136 ? 7.487 3.223 15.576 1.00 81.25 136 LYS A C 1
ATOM 1126 O O . LYS A 1 136 ? 8.304 4.071 15.236 1.00 81.25 136 LYS A O 1
ATOM 1131 N N . ILE A 1 137 ? 6.196 3.225 15.234 1.00 87.00 137 ILE A N 1
ATOM 1132 C CA . ILE A 1 137 ? 5.548 4.309 14.487 1.00 87.00 137 ILE A CA 1
ATOM 1133 C C . ILE A 1 137 ? 5.379 5.505 15.424 1.00 87.00 137 ILE A C 1
ATOM 1135 O O . ILE A 1 137 ? 4.714 5.375 16.462 1.00 87.00 137 ILE A O 1
ATOM 1139 N N . ASP A 1 138 ? 5.985 6.638 15.082 1.00 89.56 138 ASP A N 1
ATOM 1140 C CA . ASP A 1 138 ? 5.877 7.862 15.879 1.00 89.56 138 ASP A CA 1
ATOM 1141 C C . ASP A 1 138 ? 4.598 8.665 15.565 1.00 89.56 138 ASP A C 1
ATOM 1143 O O . ASP A 1 138 ? 3.758 8.261 14.760 1.00 89.56 138 ASP A O 1
ATOM 1147 N N . ALA A 1 139 ? 4.373 9.761 16.296 1.00 91.19 139 ALA A N 1
ATOM 1148 C CA . ALA A 1 139 ? 3.121 10.512 16.216 1.00 91.19 139 ALA A CA 1
ATOM 1149 C C . ALA A 1 139 ? 2.888 11.144 14.833 1.00 91.19 139 ALA A C 1
ATOM 1151 O O . ALA A 1 139 ? 1.756 11.134 14.348 1.00 91.19 139 ALA A O 1
ATOM 1152 N N . SER A 1 140 ? 3.939 11.649 14.181 1.00 89.94 140 SER A N 1
ATOM 1153 C CA . SER A 1 140 ? 3.818 12.232 12.842 1.00 89.94 140 SER A CA 1
ATOM 1154 C C . SER A 1 140 ? 3.572 11.149 11.794 1.00 89.94 140 SER A C 1
ATOM 1156 O O . SER A 1 140 ? 2.719 11.325 10.925 1.00 89.94 140 SER A O 1
ATOM 1158 N N . GLU A 1 141 ? 4.230 9.992 11.905 1.00 90.62 141 GLU A N 1
ATOM 1159 C CA . GLU A 1 141 ? 3.948 8.854 11.030 1.00 90.62 141 GLU A CA 1
ATOM 1160 C C . GLU A 1 141 ? 2.509 8.347 11.183 1.00 90.62 141 GLU A C 1
ATOM 1162 O O . GLU A 1 141 ? 1.857 8.077 10.172 1.00 90.62 141 GLU A O 1
ATOM 1167 N N . LYS A 1 142 ? 1.992 8.260 12.418 1.00 93.56 142 LYS A N 1
ATOM 1168 C CA . LYS A 1 142 ? 0.584 7.911 12.676 1.00 93.56 142 LYS A CA 1
ATOM 1169 C C . LYS A 1 142 ? -0.362 8.904 12.021 1.00 93.56 142 LYS A C 1
ATOM 1171 O O . LYS A 1 142 ? -1.273 8.477 11.326 1.00 93.56 142 LYS A O 1
ATOM 1176 N N . MET A 1 143 ? -0.106 10.204 12.173 1.00 94.50 143 MET A N 1
ATOM 1177 C CA . MET A 1 143 ? -0.934 11.246 11.567 1.00 94.50 143 MET A CA 1
ATOM 1178 C C . MET A 1 143 ? -1.010 11.093 10.042 1.00 94.50 143 MET A C 1
ATOM 1180 O O . MET A 1 143 ? -2.102 11.129 9.482 1.00 94.50 143 MET A O 1
ATOM 1184 N N . ILE A 1 144 ? 0.118 10.847 9.365 1.00 93.69 144 ILE A N 1
ATOM 1185 C CA . ILE A 1 144 ? 0.109 10.665 7.905 1.00 93.69 144 ILE A CA 1
ATOM 1186 C C . ILE A 1 144 ? -0.609 9.366 7.506 1.00 93.69 144 ILE A C 1
ATOM 1188 O O . ILE A 1 144 ? -1.317 9.340 6.497 1.00 93.69 144 ILE A O 1
ATOM 1192 N N . ILE A 1 145 ? -0.434 8.282 8.271 1.00 95.50 145 ILE A N 1
ATOM 1193 C CA . ILE A 1 145 ? -1.172 7.029 8.050 1.00 95.50 145 ILE A CA 1
ATOM 1194 C C . ILE A 1 145 ? -2.676 7.286 8.189 1.00 95.50 145 ILE A C 1
ATOM 1196 O O . ILE A 1 145 ? -3.422 6.964 7.267 1.00 95.50 145 ILE A O 1
ATOM 1200 N N . ASP A 1 146 ? -3.106 7.926 9.275 1.00 95.25 146 ASP A N 1
ATOM 1201 C CA . ASP A 1 146 ? -4.506 8.257 9.536 1.00 95.25 146 ASP A CA 1
ATOM 1202 C C . ASP A 1 146 ? -5.103 9.131 8.435 1.00 95.25 146 ASP A C 1
ATOM 1204 O O . ASP A 1 146 ? -6.211 8.867 7.977 1.00 95.25 146 ASP A O 1
ATOM 1208 N N . GLU A 1 147 ? -4.391 10.161 7.977 1.00 95.00 147 GLU A N 1
ATOM 1209 C CA . GLU A 1 147 ? -4.863 11.032 6.899 1.00 95.00 147 GLU A CA 1
ATOM 1210 C C . GLU A 1 147 ? -5.062 10.277 5.585 1.00 95.00 147 GLU A C 1
ATOM 1212 O O . GLU A 1 147 ? -6.073 10.477 4.907 1.00 95.00 147 GLU A O 1
ATOM 1217 N N . ARG A 1 148 ? -4.122 9.397 5.221 1.00 94.81 148 ARG A N 1
ATOM 1218 C CA . ARG A 1 148 ? -4.220 8.598 3.994 1.00 94.81 148 ARG A CA 1
ATOM 1219 C C . ARG A 1 148 ? -5.312 7.541 4.100 1.00 94.81 148 ARG A C 1
ATOM 1221 O O . ARG A 1 148 ? -6.056 7.366 3.142 1.00 94.81 148 ARG A O 1
ATOM 1228 N N . VAL A 1 149 ? -5.466 6.891 5.253 1.00 94.06 149 VAL A N 1
ATOM 1229 C CA . VAL A 1 149 ? -6.557 5.935 5.489 1.00 94.06 149 VAL A CA 1
ATOM 1230 C C . VAL A 1 149 ? -7.901 6.662 5.458 1.00 94.06 149 VAL A C 1
ATOM 1232 O O . VAL A 1 149 ? -8.771 6.276 4.692 1.00 94.06 149 VAL A O 1
ATOM 1235 N N . LYS A 1 150 ? -8.065 7.792 6.151 1.00 92.44 150 LYS A N 1
ATOM 1236 C CA . LYS A 1 150 ? -9.283 8.619 6.042 1.00 92.44 150 LYS A CA 1
ATOM 1237 C C . LYS A 1 150 ? -9.584 9.034 4.603 1.00 92.44 150 LYS A C 1
ATOM 1239 O O . LYS A 1 150 ? -10.743 9.060 4.210 1.00 92.44 150 LYS A O 1
ATOM 1244 N N . ALA A 1 151 ? -8.556 9.336 3.810 1.00 90.88 151 ALA A N 1
ATOM 1245 C CA . ALA A 1 151 ? -8.729 9.635 2.395 1.00 90.88 151 ALA A CA 1
ATOM 1246 C C . ALA A 1 151 ? -9.245 8.427 1.612 1.00 90.88 151 ALA A C 1
ATOM 1248 O O . ALA A 1 151 ? -10.134 8.601 0.790 1.00 90.88 151 ALA A O 1
ATOM 1249 N N . ILE A 1 152 ? -8.722 7.224 1.876 1.00 89.81 152 ILE A N 1
ATOM 1250 C CA . ILE A 1 152 ? -9.195 5.985 1.252 1.00 89.81 152 ILE A CA 1
ATOM 1251 C C . ILE A 1 152 ? -10.699 5.839 1.480 1.00 89.81 152 ILE A C 1
ATOM 1253 O O . ILE A 1 152 ? -11.441 5.745 0.515 1.00 89.81 152 ILE A O 1
ATOM 1257 N N . PHE A 1 153 ? -11.150 5.933 2.730 1.00 86.94 153 PHE A N 1
ATOM 1258 C CA . PHE A 1 153 ? -12.550 5.737 3.122 1.00 86.94 153 PHE A CA 1
ATOM 1259 C C . PHE A 1 153 ? -13.434 6.988 2.966 1.00 86.94 153 PHE A C 1
ATOM 1261 O O . PHE A 1 153 ? -14.533 7.036 3.505 1.00 86.94 153 PHE A O 1
ATOM 1268 N N . LYS A 1 154 ? -12.980 8.018 2.241 1.00 84.31 154 LYS A N 1
ATOM 1269 C CA . LYS A 1 154 ? -13.730 9.277 2.093 1.00 84.31 154 LYS A CA 1
ATOM 1270 C C . LYS A 1 154 ? -15.084 9.091 1.394 1.00 84.31 154 LYS A C 1
ATOM 1272 O O . LYS A 1 154 ? -15.993 9.885 1.623 1.00 84.31 154 LYS A O 1
ATOM 1277 N N . TYR A 1 155 ? -15.199 8.095 0.516 1.00 71.62 155 TYR A N 1
ATOM 1278 C CA . TYR A 1 155 ? -16.419 7.794 -0.234 1.00 71.62 155 TYR A CA 1
ATOM 1279 C C . TYR A 1 155 ? -16.931 6.381 0.117 1.00 71.62 155 TYR A C 1
ATOM 1281 O O . TYR A 1 155 ? -16.113 5.530 0.465 1.00 71.62 155 TYR A O 1
ATOM 1289 N N . PRO A 1 156 ? -18.252 6.116 0.062 1.00 58.81 156 PRO A N 1
ATOM 1290 C CA . PRO A 1 156 ? -18.840 4.847 0.512 1.00 58.81 156 PRO A CA 1
ATOM 1291 C C . PRO A 1 156 ? -18.343 3.607 -0.253 1.00 58.81 156 PRO A C 1
ATOM 1293 O O . PRO A 1 156 ? -18.087 3.677 -1.452 1.00 58.81 156 PRO A O 1
ATOM 1296 N N . ILE A 1 157 ? -18.257 2.468 0.451 1.00 56.03 157 ILE A N 1
ATOM 1297 C CA . ILE A 1 157 ? -17.715 1.172 -0.028 1.00 56.03 157 ILE A CA 1
ATOM 1298 C C . ILE A 1 157 ? -18.769 0.268 -0.692 1.00 56.03 157 ILE A C 1
ATOM 1300 O O . ILE A 1 157 ? -18.409 -0.656 -1.411 1.00 56.03 157 ILE A O 1
ATOM 1304 N N . GLU A 1 158 ? -20.060 0.488 -0.429 1.00 48.00 158 GLU A N 1
ATOM 1305 C CA . GLU A 1 158 ? -21.100 -0.550 -0.583 1.00 48.00 158 GLU A CA 1
ATOM 1306 C C . GLU A 1 158 ? -21.430 -0.966 -2.019 1.00 48.00 158 GLU A C 1
ATOM 1308 O O . GLU A 1 158 ? -21.979 -2.043 -2.239 1.00 48.00 158 GLU A O 1
ATOM 1313 N N . SER A 1 159 ? -21.052 -0.177 -3.012 1.00 42.12 159 SER A N 1
ATOM 1314 C CA . SER A 1 159 ? -21.099 -0.592 -4.405 1.00 42.12 159 SER A CA 1
ATOM 1315 C C . SER A 1 159 ? -19.674 -0.754 -4.913 1.00 42.12 159 SER A C 1
ATOM 1317 O O . SER A 1 159 ? -18.725 -0.161 -4.404 1.00 42.12 159 SER A O 1
ATOM 1319 N N . HIS A 1 160 ? -19.489 -1.494 -5.997 1.00 42.19 160 HIS A N 1
ATOM 1320 C CA . HIS A 1 160 ? -18.223 -1.517 -6.731 1.00 42.19 160 HIS A CA 1
ATOM 1321 C C . HIS A 1 160 ? -17.800 -0.110 -7.261 1.00 42.19 160 HIS A C 1
ATOM 1323 O O . HIS A 1 160 ? -16.834 -0.006 -8.013 1.00 42.19 160 HIS A O 1
ATOM 1329 N N . ASP A 1 161 ? -18.473 0.968 -6.829 1.00 43.12 161 ASP A N 1
ATOM 1330 C CA . ASP A 1 161 ? -18.254 2.383 -7.113 1.00 43.12 161 ASP A CA 1
ATOM 1331 C C . ASP A 1 161 ? -17.278 3.084 -6.155 1.00 43.12 161 ASP A C 1
ATOM 1333 O O . ASP A 1 161 ? -17.119 4.299 -6.250 1.00 43.12 161 ASP A O 1
ATOM 1337 N N . PHE A 1 162 ? -16.485 2.374 -5.336 1.00 49.94 162 PHE A N 1
ATOM 1338 C CA . PHE A 1 162 ? -15.278 2.966 -4.693 1.00 49.94 162 PHE A CA 1
ATOM 1339 C C . PHE A 1 162 ? -14.285 3.589 -5.715 1.00 49.94 162 PHE A C 1
ATOM 1341 O O . PHE A 1 162 ? -13.286 4.232 -5.396 1.00 49.94 162 PHE A O 1
ATOM 1348 N N . LEU A 1 163 ? -14.613 3.381 -6.985 1.00 50.06 163 LEU A N 1
ATOM 1349 C CA . LEU A 1 163 ? -13.996 3.702 -8.245 1.00 50.06 163 LEU A CA 1
ATOM 1350 C C . LEU A 1 163 ? -14.617 4.935 -8.932 1.00 50.06 163 LEU A C 1
ATOM 1352 O O . LEU A 1 163 ? -14.457 5.072 -10.143 1.00 50.06 163 LEU A O 1
ATOM 1356 N N . VAL A 1 164 ? -15.256 5.876 -8.209 1.00 44.22 164 VAL A N 1
ATOM 1357 C CA . VAL A 1 164 ? -15.746 7.152 -8.806 1.00 44.22 164 VAL A CA 1
ATOM 1358 C C . VAL A 1 164 ? -14.636 7.897 -9.574 1.00 44.22 164 VAL A C 1
ATOM 1360 O O . VAL A 1 164 ? -14.917 8.742 -10.422 1.00 44.22 164 VAL A O 1
ATOM 1363 N N . ARG A 1 165 ? -13.356 7.576 -9.329 1.00 50.56 165 ARG A N 1
ATOM 1364 C CA . ARG A 1 165 ? -12.214 8.066 -10.115 1.00 50.56 165 ARG A CA 1
ATOM 1365 C C . ARG A 1 165 ? -11.159 6.988 -10.386 1.00 50.56 165 ARG A C 1
ATOM 1367 O O . ARG A 1 165 ? -9.979 7.213 -10.120 1.00 50.56 165 ARG A O 1
ATOM 1374 N N . LEU A 1 166 ? -11.584 5.834 -10.901 1.00 48.62 166 LEU A N 1
ATOM 1375 C CA . LEU A 1 166 ? -10.674 4.952 -11.635 1.00 48.62 166 LEU A CA 1
ATOM 1376 C C . LEU A 1 166 ? -10.096 5.686 -12.842 1.00 48.62 166 LEU A C 1
ATOM 1378 O O . LEU A 1 166 ? -10.848 6.252 -13.636 1.00 48.62 166 LEU A O 1
ATOM 1382 N N . LEU A 1 167 ? -8.774 5.659 -12.969 1.00 47.03 167 LEU A N 1
ATOM 1383 C CA . LEU A 1 167 ? -8.033 6.159 -14.124 1.00 47.03 167 LEU A CA 1
ATOM 1384 C C . LEU A 1 167 ? -7.126 5.066 -14.667 1.00 47.03 167 LEU A C 1
ATOM 1386 O O . LEU A 1 167 ? -6.551 4.332 -13.831 1.00 47.03 167 LEU A O 1
#

Foldseek 3Di:
DAQWAKEFCCVLCPPPNVVPQDADPLATEIFIARDPDSCRGQANVQCVVQVLPDPVSSVQRVVQVVVLSVLRNVDPAQVCSPVVDDCVAKHFQDWEADPNDTFTWIWGDTDQKIWIWGDDTSYIYTHDIDGPPDPHQDPVNVVVVRVRVCNLPVDDDPDVVSPVRYD

Secondary structure (DSSP, 8-state):
----EEEEHHHHTTTTT-TT----TT-EEEEEESSSSGGGBHHHHHHHHTT--SHHHHHHHHHHHHHHHHHHTT-SSGGGGGGGS-TTTEEEEEEEEETTEEEEEEEEEETTEEEEEEEETTEEEEEEEEE-S-SS--HHHHHHHHHHHHHHTTS--SSTTTTTTB-

Solvent-accessible surface area (backbone atoms only — not comparable to full-atom values): 9494 Å² total; per-residue (Å²): 132,68,57,63,23,43,34,47,45,72,83,65,13,71,62,88,78,46,67,81,61,72,68,39,92,69,43,46,48,29,36,38,16,62,41,98,46,80,81,43,22,33,51,58,48,32,34,61,76,68,62,55,73,47,76,64,45,46,51,45,50,44,51,44,50,54,49,52,48,62,46,42,56,76,36,86,43,49,71,50,46,60,83,74,38,55,73,87,33,43,37,79,72,48,75,42,77,56,99,87,41,84,40,69,29,34,30,42,52,38,92,57,40,34,42,32,33,39,73,58,79,42,32,38,39,41,54,40,49,42,71,68,83,64,96,66,86,49,73,67,58,46,50,54,50,45,50,53,50,53,22,67,64,70,57,71,70,93,48,95,57,71,47,85,51,63,105

Sequence (167 aa):
MINPYFFKWEQIGFPKNLHSILLPKNIKVYMLSSSKSKNDIFLYRDRTEFALSSARDDADVIRLFTQLASKLEQCFIANEIFDFYDSSELHRAHTTKIDGKDMSVYRIRKASIRLYLVLIGDVMILFRLAPKRKDKIDASEKMIIDERVKAIFKYPIESHDFLVRLL

Radius of gyration: 14.89 Å; Cα contacts (8 Å, |Δi|>4): 260; chains: 1; bounding box: 42×35×33 Å

pLDDT: mean 85.21, std 13.04, range [42.12, 97.56]

Mean predicted aligned error: 5.58 Å

Nearest PDB structures (foldseek):
  3bpq-assembly1_B  TM=5.914E-01  e=3.022E-01  Methanocaldococcus jannaschii DSM 2661
  3nec-assembly1_A  TM=4.449E-01  e=7.625E-01  Toxoplasma gondii
  6jm5-assembly2_B  TM=5.878E-01  e=5.843E+00  Homo sapiens
  8oiz-assembly1_A  TM=6.850E-01  e=5.165E+00  Homo sapiens
  3ugf-assembly2_B  TM=4.534E-01  e=4.565E+00  Pachysandra terminalis